Protein AF-A0A953Z2D6-F1 (afdb_monomer_lite)

pLDDT: mean 94.52, std 4.5, range [67.5, 97.75]

Structure (mmCIF, N/CA/C/O backbone):
data_AF-A0A953Z2D6-F1
#
_entry.id   AF-A0A953Z2D6-F1
#
loop_
_atom_site.group_PDB
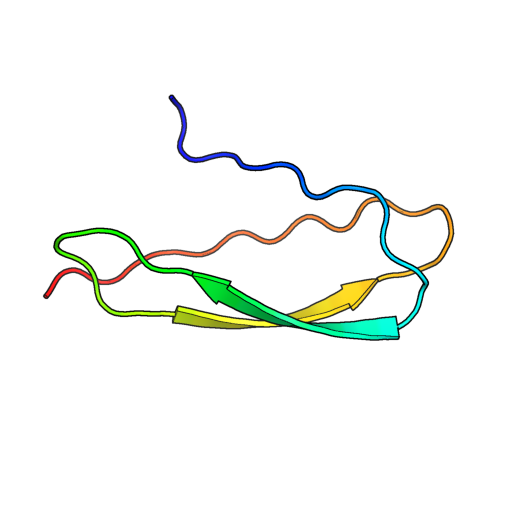_atom_site.id
_atom_site.type_symbol
_atom_site.label_atom_id
_atom_site.label_alt_id
_atom_site.label_comp_id
_atom_site.label_asym_id
_atom_site.label_entity_id
_atom_site.label_seq_id
_atom_site.pdbx_PDB_ins_code
_atom_site.Cartn_x
_atom_site.Cartn_y
_atom_site.Cartn_z
_atom_site.occupancy
_atom_site.B_iso_or_equiv
_atom_site.auth_seq_id
_atom_site.auth_comp_id
_atom_site.auth_asym_id
_atom_site.auth_atom_id
_atom_site.pdbx_PDB_model_num
ATOM 1 N N . SER A 1 1 ? -17.108 4.588 1.530 1.00 67.50 1 SER A N 1
ATOM 2 C CA . SER A 1 1 ? -15.780 4.216 1.007 1.00 67.50 1 SER A CA 1
ATOM 3 C C . SER A 1 1 ? -15.559 2.744 1.300 1.00 67.50 1 SER A C 1
ATOM 5 O O . SER A 1 1 ? -16.013 2.276 2.334 1.00 67.50 1 SER A O 1
ATOM 7 N N . ASP A 1 2 ? -14.926 2.012 0.392 1.00 88.56 2 ASP A N 1
ATOM 8 C CA . ASP A 1 2 ? -14.646 0.568 0.494 1.00 88.56 2 ASP A CA 1
ATOM 9 C C . ASP A 1 2 ? -13.285 0.260 1.153 1.00 88.56 2 ASP A C 1
ATOM 11 O O . ASP A 1 2 ? -12.855 -0.888 1.198 1.00 88.56 2 ASP A O 1
ATOM 15 N N . GLY A 1 3 ? -12.602 1.289 1.668 1.00 90.19 3 GLY A N 1
ATOM 16 C CA . GLY A 1 3 ? -11.273 1.174 2.272 1.00 90.19 3 GLY A CA 1
ATOM 17 C C . GLY A 1 3 ? -10.123 1.151 1.260 1.00 90.19 3 GLY A C 1
ATOM 18 O O . GLY A 1 3 ? -8.975 0.997 1.673 1.00 90.19 3 GLY A O 1
ATOM 19 N N . SER A 1 4 ? -10.400 1.317 -0.040 1.00 92.88 4 SER A N 1
ATOM 20 C CA . SER A 1 4 ? -9.367 1.367 -1.074 1.00 92.88 4 SER A CA 1
ATOM 21 C C . SER A 1 4 ? -8.667 2.731 -1.139 1.00 92.88 4 SER A C 1
ATOM 23 O O . SER A 1 4 ? -9.272 3.787 -0.940 1.00 92.88 4 SER A O 1
ATOM 25 N N . PHE A 1 5 ? -7.365 2.698 -1.432 1.00 91.38 5 PHE A N 1
ATOM 26 C CA . PHE A 1 5 ? -6.539 3.879 -1.671 1.00 91.38 5 PHE A CA 1
ATOM 27 C C . PHE A 1 5 ? -5.647 3.637 -2.885 1.00 91.38 5 PHE A C 1
ATOM 29 O O . PHE A 1 5 ? -5.080 2.555 -3.042 1.00 91.38 5 PHE A O 1
ATOM 36 N N . GLU A 1 6 ? -5.480 4.663 -3.714 1.00 93.81 6 GLU A N 1
ATOM 37 C CA . GLU A 1 6 ? -4.517 4.650 -4.811 1.00 93.81 6 GLU A CA 1
ATOM 38 C C . GLU A 1 6 ? -3.388 5.637 -4.528 1.00 93.81 6 GLU A C 1
ATOM 40 O O . GLU A 1 6 ? -3.612 6.811 -4.226 1.00 93.81 6 GLU A O 1
ATOM 45 N N . LEU A 1 7 ? -2.154 5.149 -4.628 1.00 91.50 7 LEU A N 1
ATOM 46 C CA . LEU A 1 7 ? -0.967 5.990 -4.572 1.00 91.50 7 LEU A CA 1
ATOM 47 C C . LEU A 1 7 ? -0.647 6.512 -5.973 1.00 91.50 7 LEU A C 1
ATOM 49 O O . LEU A 1 7 ? -0.880 5.835 -6.976 1.00 91.50 7 LEU A O 1
ATOM 53 N N . LYS A 1 8 ? -0.049 7.706 -6.041 1.00 93.19 8 LYS A N 1
ATOM 54 C CA . LYS A 1 8 ? 0.560 8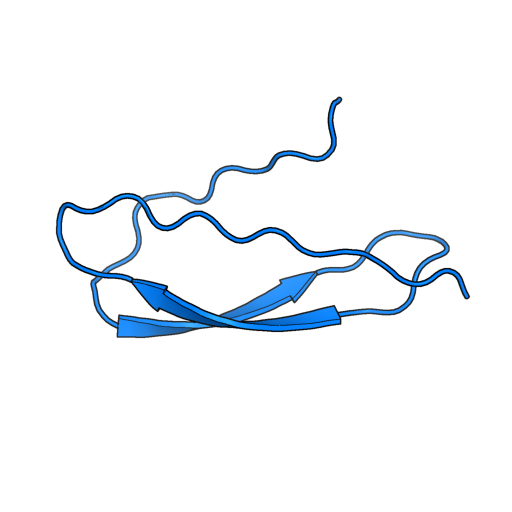.187 -7.287 1.00 93.19 8 LYS A CA 1
ATOM 55 C C . LYS A 1 8 ? 1.625 7.187 -7.766 1.00 93.19 8 LYS A C 1
ATOM 57 O O . LYS A 1 8 ? 2.218 6.503 -6.929 1.00 93.19 8 LYS A O 1
ATOM 62 N N . PRO A 1 9 ? 1.909 7.126 -9.080 1.00 92.69 9 PRO A N 1
ATOM 63 C CA . PRO A 1 9 ? 2.943 6.248 -9.610 1.00 92.69 9 PRO A CA 1
ATOM 64 C C . PRO A 1 9 ? 4.273 6.436 -8.875 1.00 92.69 9 PRO A C 1
ATOM 66 O O . PRO A 1 9 ? 4.789 7.550 -8.780 1.00 92.69 9 PRO A O 1
ATOM 69 N N . LEU A 1 10 ? 4.813 5.335 -8.358 1.00 94.00 10 LEU A N 1
ATOM 70 C CA . LEU A 1 10 ? 6.123 5.288 -7.720 1.00 94.00 10 LEU A CA 1
ATOM 71 C C . LEU A 1 10 ? 7.159 4.775 -8.721 1.00 94.00 10 LEU A C 1
ATOM 73 O O . LEU A 1 10 ? 6.841 3.998 -9.626 1.00 94.00 10 LEU A O 1
ATOM 77 N N . ALA A 1 11 ? 8.410 5.206 -8.555 1.00 96.56 11 ALA A N 1
ATOM 78 C CA . ALA A 1 11 ? 9.524 4.589 -9.261 1.00 96.56 11 ALA A CA 1
ATOM 79 C C . ALA A 1 11 ? 9.633 3.102 -8.880 1.00 96.56 11 ALA A C 1
ATOM 81 O O . ALA A 1 11 ? 9.160 2.675 -7.827 1.00 96.56 11 ALA A O 1
ATOM 82 N N . ALA A 1 12 ? 10.256 2.300 -9.744 1.00 97.06 12 ALA A N 1
ATOM 83 C CA . ALA A 1 12 ? 10.500 0.903 -9.412 1.00 97.06 12 ALA A CA 1
ATOM 84 C C . ALA A 1 12 ? 11.481 0.801 -8.234 1.00 97.06 12 ALA A C 1
ATOM 86 O O . ALA A 1 12 ? 12.492 1.504 -8.208 1.00 97.06 12 ALA A O 1
ATOM 87 N N . GLY A 1 13 ? 11.187 -0.075 -7.276 1.00 97.69 13 GLY A N 1
ATOM 88 C CA . GLY A 1 13 ? 11.969 -0.208 -6.050 1.00 97.69 13 GLY A CA 1
ATOM 89 C C . GLY A 1 13 ? 11.231 -0.965 -4.951 1.00 97.69 13 GLY A C 1
ATOM 90 O O . GLY A 1 13 ? 10.079 -1.363 -5.121 1.00 97.69 13 GLY A O 1
ATOM 91 N N . SER A 1 14 ? 11.904 -1.163 -3.820 1.00 97.75 14 SER A N 1
ATOM 92 C CA . SER A 1 14 ? 11.319 -1.776 -2.625 1.00 97.75 14 SER A CA 1
ATOM 93 C C . SER A 1 14 ? 10.897 -0.703 -1.632 1.00 97.75 14 SER A C 1
ATOM 95 O O . SER A 1 14 ? 11.656 0.221 -1.341 1.00 97.75 14 SER A O 1
ATOM 97 N N . TYR A 1 15 ? 9.689 -0.845 -1.101 1.00 97.06 15 TYR A N 1
ATOM 98 C CA . TYR A 1 15 ? 9.048 0.125 -0.227 1.00 97.06 15 TYR A CA 1
ATOM 99 C C . TYR A 1 15 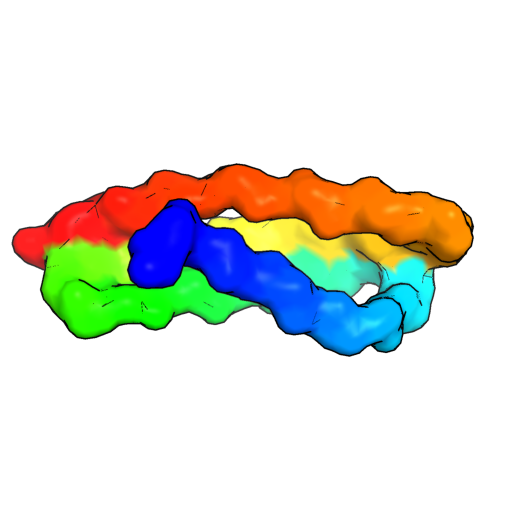? 8.471 -0.552 1.009 1.00 97.06 15 TYR A C 1
ATOM 101 O O . TYR A 1 15 ? 8.151 -1.742 1.005 1.00 97.06 15 TYR A O 1
ATOM 109 N N . ARG A 1 16 ? 8.288 0.257 2.053 1.00 97.25 16 ARG A N 1
ATOM 110 C CA . ARG A 1 16 ? 7.524 -0.102 3.242 1.00 97.25 16 ARG A CA 1
ATOM 111 C C . ARG A 1 16 ? 6.334 0.839 3.372 1.00 97.25 16 ARG A C 1
ATOM 113 O O . ARG A 1 16 ? 6.530 2.051 3.462 1.00 97.25 16 ARG A O 1
ATOM 120 N N . ALA A 1 17 ? 5.119 0.299 3.382 1.00 95.31 17 ALA A N 1
ATOM 121 C CA . ALA A 1 17 ? 3.916 1.062 3.704 1.00 95.31 17 ALA A CA 1
ATOM 122 C C . ALA A 1 17 ? 3.574 0.896 5.182 1.00 95.31 17 ALA A C 1
ATOM 124 O O . ALA A 1 17 ? 3.635 -0.207 5.720 1.00 95.31 17 ALA A O 1
ATOM 125 N N . ARG A 1 18 ? 3.179 2.005 5.809 1.00 96.69 18 ARG A N 1
ATOM 126 C CA . ARG A 1 18 ? 2.635 2.058 7.164 1.00 96.69 18 ARG A CA 1
ATOM 127 C C . ARG A 1 18 ? 1.184 2.510 7.068 1.00 96.69 18 ARG A C 1
ATOM 129 O O . ARG A 1 18 ? 0.925 3.610 6.585 1.00 96.69 18 ARG A O 1
ATOM 136 N N . VAL A 1 19 ? 0.255 1.670 7.509 1.00 95.94 19 VAL A N 1
ATOM 137 C CA . VAL A 1 19 ? -1.186 1.932 7.415 1.00 95.94 19 VAL A CA 1
ATOM 138 C C . VAL A 1 19 ? -1.776 2.014 8.812 1.00 95.94 19 VAL A C 1
ATOM 140 O O . VAL A 1 19 ? -1.577 1.125 9.637 1.00 95.94 19 VAL A O 1
ATOM 143 N N . SER A 1 20 ? -2.488 3.105 9.077 1.00 95.75 20 SER A N 1
ATOM 144 C CA . SER A 1 20 ? -3.104 3.388 10.370 1.00 95.75 20 SER A CA 1
ATOM 145 C C . SER A 1 20 ? -4.514 3.926 10.187 1.00 95.75 20 SER A C 1
ATOM 147 O O . SER A 1 20 ? -4.746 4.768 9.319 1.00 95.75 20 SER A O 1
ATOM 149 N N . ALA A 1 21 ? -5.419 3.504 11.063 1.00 94.94 21 ALA A N 1
ATOM 150 C CA . ALA A 1 21 ? -6.762 4.051 11.183 1.00 94.94 21 ALA A CA 1
ATOM 151 C C . ALA A 1 21 ? -7.123 4.200 12.667 1.00 94.94 21 ALA A C 1
ATOM 153 O O . ALA A 1 21 ? -6.655 3.433 13.510 1.00 94.94 21 ALA A O 1
ATOM 154 N N . THR A 1 22 ? -7.952 5.189 13.000 1.00 96.56 22 THR A N 1
ATOM 155 C CA . THR A 1 22 ? -8.458 5.370 14.368 1.00 96.56 22 THR A CA 1
ATOM 156 C C . THR A 1 22 ? -9.169 4.100 14.839 1.00 96.56 22 THR A C 1
ATOM 158 O O . THR A 1 22 ? -10.015 3.574 14.123 1.00 96.56 22 THR A O 1
ATOM 161 N N . GLY A 1 23 ? -8.828 3.614 16.037 1.00 96.94 23 GLY A N 1
ATOM 162 C CA . GLY A 1 23 ? -9.372 2.366 16.594 1.00 96.94 23 GLY A CA 1
ATOM 163 C C . GLY A 1 23 ? -8.638 1.086 16.175 1.00 96.94 23 GLY A C 1
ATOM 164 O O . GLY A 1 23 ? -8.998 0.014 16.647 1.00 96.94 23 GLY A O 1
ATOM 165 N N . PHE A 1 24 ? -7.591 1.184 15.348 1.00 97.62 24 PHE A N 1
ATOM 166 C CA . PHE A 1 24 ? -6.802 0.037 14.890 1.00 97.62 24 PHE A CA 1
ATOM 167 C C . PHE A 1 24 ? -5.311 0.201 15.179 1.00 97.62 24 PHE A C 1
ATOM 169 O O . PHE A 1 24 ? -4.775 1.314 15.214 1.00 97.62 24 PHE A O 1
ATOM 176 N N . GLU A 1 25 ? -4.629 -0.926 15.342 1.00 97.62 25 GLU A N 1
ATOM 177 C CA . GLU A 1 25 ? -3.178 -0.993 15.379 1.00 97.62 25 GLU A CA 1
ATOM 178 C C . GLU A 1 25 ? -2.567 -0.650 14.020 1.00 97.62 25 GLU A C 1
ATOM 180 O O . GLU A 1 25 ? -3.098 -0.984 12.957 1.00 97.62 25 GLU A O 1
ATOM 185 N N . THR A 1 26 ? -1.413 0.017 14.059 1.00 97.38 26 THR A N 1
ATOM 186 C CA . THR A 1 26 ? -0.658 0.323 12.840 1.00 97.38 26 THR A CA 1
ATOM 187 C C . THR A 1 26 ? -0.092 -0.965 12.252 1.00 97.38 26 THR A C 1
ATOM 189 O O . THR A 1 26 ? 0.595 -1.704 12.949 1.00 97.38 26 THR A O 1
ATOM 192 N N . GLN A 1 27 ? -0.302 -1.180 10.955 1.00 97.50 27 GLN A N 1
ATOM 193 C CA . GLN A 1 27 ? 0.312 -2.280 10.213 1.00 97.50 27 GLN A CA 1
ATOM 194 C C . GLN A 1 27 ? 1.447 -1.767 9.322 1.00 97.50 27 GLN A C 1
ATOM 196 O O . GLN A 1 27 ? 1.330 -0.701 8.710 1.00 97.50 27 GLN A O 1
ATOM 201 N N . GLU A 1 28 ? 2.534 -2.532 9.231 1.00 97.44 28 GLU A N 1
ATOM 202 C CA . GLU A 1 28 ? 3.630 -2.289 8.290 1.00 97.44 28 GLU A CA 1
ATOM 203 C C . GLU A 1 28 ? 3.732 -3.443 7.291 1.00 97.44 28 GLU A C 1
ATOM 205 O O . GLU A 1 28 ? 3.744 -4.608 7.684 1.00 97.44 28 GLU A O 1
ATOM 210 N N . ILE A 1 29 ? 3.834 -3.121 6.000 1.00 96.44 29 ILE A N 1
ATOM 211 C CA . ILE A 1 29 ? 4.043 -4.109 4.938 1.00 96.44 29 ILE A CA 1
ATOM 212 C C . ILE A 1 29 ? 5.206 -3.706 4.039 1.00 96.44 29 ILE A C 1
ATOM 214 O O . ILE A 1 29 ? 5.388 -2.528 3.727 1.00 96.44 29 ILE A O 1
ATOM 218 N N . ASN A 1 30 ? 5.967 -4.697 3.584 1.00 97.00 30 ASN A N 1
ATOM 219 C CA . ASN A 1 30 ? 7.007 -4.513 2.580 1.00 97.00 30 ASN A CA 1
ATOM 220 C C . ASN A 1 30 ? 6.481 -4.975 1.222 1.00 97.00 30 ASN A C 1
ATOM 222 O O . ASN A 1 30 ? 5.902 -6.054 1.119 1.00 97.00 30 ASN A O 1
ATOM 226 N N . PHE A 1 31 ? 6.700 -4.178 0.181 1.00 96.00 31 PHE A N 1
ATOM 227 C CA . PHE A 1 31 ? 6.309 -4.521 -1.183 1.00 96.00 31 PHE A CA 1
ATOM 228 C C . PHE A 1 31 ? 7.309 -3.959 -2.191 1.00 96.00 31 PHE A C 1
ATOM 230 O O . PHE A 1 31 ? 8.009 -2.981 -1.925 1.00 96.00 31 PHE A O 1
ATOM 237 N N . SER A 1 32 ? 7.364 -4.575 -3.368 1.00 96.56 32 SER A N 1
ATOM 238 C CA . SER A 1 32 ? 8.201 -4.117 -4.473 1.00 96.56 32 SER A CA 1
ATOM 239 C C . SER A 1 32 ? 7.328 -3.596 -5.604 1.00 96.56 32 SER A C 1
ATOM 241 O O . SER A 1 32 ? 6.358 -4.236 -6.000 1.00 96.56 32 SER A O 1
ATOM 243 N N . VAL A 1 33 ? 7.690 -2.429 -6.125 1.00 96.62 33 VAL A N 1
ATOM 244 C CA . VAL A 1 33 ? 7.065 -1.814 -7.293 1.00 96.62 33 VAL A CA 1
ATOM 245 C C . VAL A 1 33 ? 7.908 -2.140 -8.515 1.00 96.62 33 VAL A C 1
ATOM 247 O O . VAL A 1 33 ? 9.104 -1.844 -8.560 1.00 96.62 33 VAL A O 1
ATOM 250 N N . THR A 1 34 ? 7.277 -2.721 -9.530 1.00 95.69 34 THR A N 1
ATOM 251 C CA . THR A 1 34 ? 7.895 -2.977 -10.834 1.00 95.69 34 THR A CA 1
ATOM 252 C C . THR A 1 34 ? 7.458 -1.914 -11.836 1.00 95.69 34 THR A C 1
ATOM 254 O O . THR A 1 34 ? 6.288 -1.534 -11.895 1.00 95.69 34 THR A O 1
ATOM 257 N N . ARG A 1 35 ? 8.398 -1.421 -12.651 1.00 94.62 35 ARG A N 1
ATOM 258 C CA . ARG A 1 35 ? 8.117 -0.392 -13.662 1.00 94.62 35 ARG A CA 1
ATOM 259 C C . ARG A 1 35 ? 7.025 -0.868 -14.624 1.00 94.62 35 ARG A C 1
ATOM 261 O O . ARG A 1 35 ? 7.133 -1.950 -15.188 1.00 94.62 35 ARG A O 1
ATOM 268 N N . GLY A 1 36 ? 6.015 -0.027 -14.846 1.00 93.00 36 GLY A N 1
ATOM 269 C CA . GLY A 1 36 ? 4.929 -0.302 -15.795 1.00 93.00 36 GLY A CA 1
ATOM 270 C C . GLY A 1 36 ? 3.896 -1.322 -15.309 1.00 93.00 36 GLY A C 1
ATOM 271 O O . GLY A 1 36 ? 2.951 -1.600 -16.040 1.00 93.00 36 GLY A O 1
ATOM 272 N N . ALA A 1 37 ? 4.041 -1.852 -14.091 1.00 92.25 37 ALA A N 1
ATOM 273 C CA . ALA A 1 37 ? 3.094 -2.782 -13.495 1.00 92.25 37 ALA A CA 1
ATOM 274 C C . ALA A 1 37 ? 2.312 -2.116 -12.359 1.00 92.25 37 ALA A C 1
ATOM 276 O O . ALA A 1 37 ? 2.844 -1.306 -11.595 1.00 92.25 37 ALA A O 1
ATOM 277 N N . ARG A 1 38 ? 1.042 -2.499 -12.210 1.00 94.25 38 ARG A N 1
ATOM 278 C CA . ARG A 1 38 ? 0.244 -2.130 -11.041 1.00 94.25 38 ARG A CA 1
ATOM 279 C C . ARG A 1 38 ? 0.557 -3.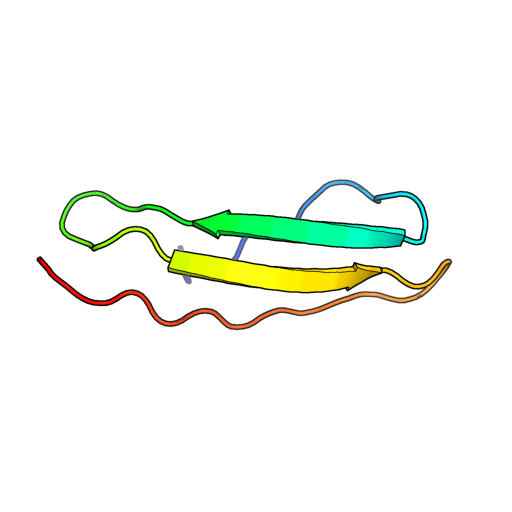087 -9.895 1.00 94.25 38 ARG A C 1
ATOM 281 O O . ARG A 1 38 ? 0.454 -4.298 -10.055 1.00 94.25 38 ARG A O 1
ATOM 288 N N . THR A 1 39 ? 0.905 -2.534 -8.737 1.00 95.50 39 THR A N 1
ATOM 289 C CA . THR A 1 39 ? 1.113 -3.307 -7.506 1.00 95.50 39 THR A CA 1
ATOM 290 C C . THR A 1 39 ? -0.106 -3.141 -6.607 1.00 95.50 39 THR A C 1
ATOM 292 O O . THR A 1 39 ? -0.404 -2.027 -6.187 1.00 95.50 39 THR A O 1
ATOM 295 N N . ASN A 1 40 ? -0.809 -4.237 -6.320 1.00 95.38 40 ASN A N 1
ATOM 296 C CA . ASN A 1 40 ? -1.934 -4.251 -5.384 1.00 95.38 40 ASN A CA 1
ATOM 297 C C . ASN A 1 40 ? -1.476 -4.876 -4.064 1.00 95.38 40 ASN A C 1
ATOM 299 O O . ASN A 1 40 ? -0.803 -5.905 -4.078 1.00 95.38 40 ASN A O 1
ATOM 303 N N . GLN A 1 41 ? -1.836 -4.261 -2.939 1.00 94.88 41 GLN A N 1
ATOM 304 C CA . GLN A 1 41 ? -1.563 -4.776 -1.599 1.00 94.88 41 GLN A CA 1
ATOM 305 C C . GLN A 1 41 ? -2.867 -4.790 -0.806 1.00 94.88 41 GLN A C 1
ATOM 307 O O . GLN A 1 41 ? -3.578 -3.787 -0.772 1.00 94.88 41 GLN A O 1
ATOM 312 N N . VAL 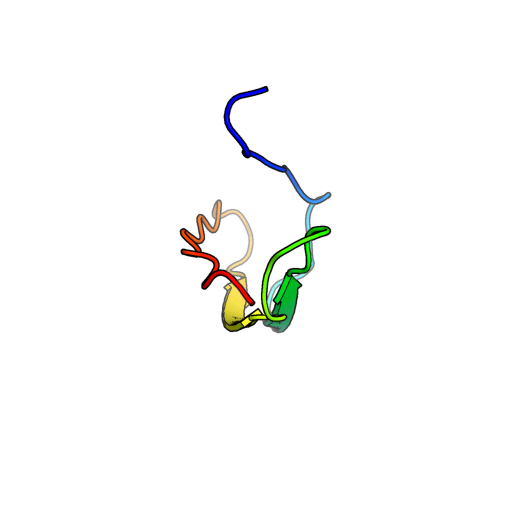A 1 42 ? -3.177 -5.928 -0.188 1.00 94.50 42 VAL A N 1
ATOM 313 C CA . VAL A 1 42 ? -4.326 -6.077 0.712 1.00 94.50 42 VAL A CA 1
ATOM 314 C C . VAL A 1 42 ? -3.792 -6.127 2.133 1.00 94.50 42 VAL A C 1
ATOM 316 O O . VAL A 1 42 ? -2.872 -6.890 2.422 1.00 94.50 42 VAL A O 1
ATOM 319 N N . ILE A 1 43 ? -4.348 -5.290 3.005 1.00 94.00 43 ILE A N 1
ATOM 320 C CA . ILE A 1 43 ? -3.888 -5.130 4.383 1.00 94.00 43 ILE A CA 1
ATOM 321 C C . ILE A 1 43 ? -5.102 -5.238 5.293 1.00 94.00 43 ILE A C 1
ATOM 323 O O . ILE A 1 43 ? -6.058 -4.476 5.150 1.00 94.00 43 ILE A O 1
ATOM 327 N N . THR A 1 44 ? -5.042 -6.165 6.242 1.00 95.31 44 THR A N 1
ATOM 328 C CA . THR A 1 44 ? -6.058 -6.315 7.284 1.00 95.31 44 THR A CA 1
ATOM 329 C C . THR A 1 44 ? -5.587 -5.586 8.532 1.00 95.31 44 THR A C 1
ATOM 331 O O . THR A 1 44 ? -4.515 -5.882 9.056 1.00 95.31 44 THR A O 1
ATOM 334 N N . LEU A 1 45 ? -6.377 -4.625 9.009 1.00 95.25 45 LEU A N 1
ATOM 335 C CA . LEU A 1 45 ? -6.096 -3.927 10.260 1.00 95.25 45 LEU A CA 1
ATOM 336 C C . LEU A 1 45 ? -6.618 -4.730 11.453 1.00 95.25 45 LEU A C 1
ATOM 338 O O . LEU A 1 4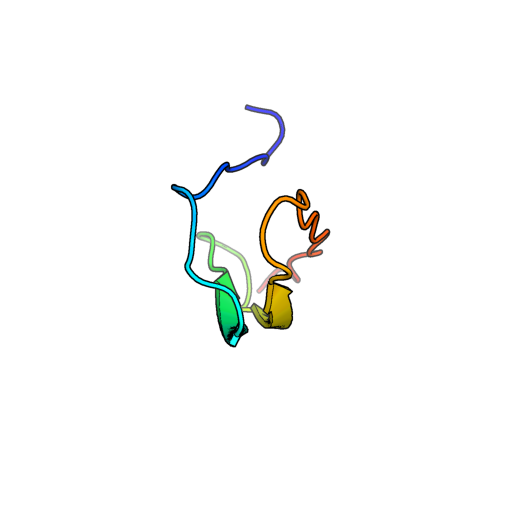5 ? -7.692 -5.326 11.393 1.00 95.25 45 LEU A O 1
ATOM 342 N N . VAL A 1 46 ? -5.865 -4.703 12.549 1.00 95.94 46 VAL A N 1
ATOM 343 C CA . VAL A 1 46 ? -6.238 -5.338 13.819 1.00 95.94 46 VAL A CA 1
ATOM 344 C C . VAL A 1 46 ? -6.781 -4.261 14.753 1.00 95.94 46 VAL A C 1
ATOM 346 O O . VAL A 1 46 ? -6.175 -3.197 14.863 1.00 95.94 46 VAL A O 1
ATOM 349 N N . ALA A 1 47 ? -7.941 -4.494 15.368 1.00 94.69 47 ALA A N 1
ATOM 350 C CA . ALA A 1 47 ? -8.528 -3.553 16.322 1.00 94.69 47 ALA A CA 1
ATOM 351 C C . ALA A 1 47 ? -7.647 -3.416 17.575 1.00 94.69 47 ALA A C 1
ATOM 353 O O . ALA A 1 47 ? -6.955 -4.367 17.944 1.00 94.69 47 ALA A O 1
ATOM 354 N N . LYS A 1 48 ? -7.672 -2.233 18.193 1.00 90.50 48 LYS A N 1
ATOM 355 C CA . LYS A 1 48 ? -7.052 -1.998 19.506 1.00 90.50 48 LYS A CA 1
ATOM 356 C C . LYS A 1 48 ? -7.873 -2.595 20.642 1.00 90.50 48 LYS A C 1
ATOM 358 O O . LYS A 1 48 ? -9.114 -2.652 20.485 1.00 90.50 48 LYS A O 1
#

Secondary structure (DSSP, 8-state):
--S---PPPPPSEEEEEEE--TTB--EEEEEEEPTT-PPP---PPPB-

Radius of gyration: 12.18 Å; chains: 1; bounding box: 28×14×35 Å

Sequence (48 aa):
SDGSFELKPLAAGSYRARVSATGFETQEINFSVTRGARTNQVITLVAK

Foldseek 3Di:
DPPDDDDDDDDWAKDKDWDDDPQWDIDIDIDTDDPPDDDDDDDDTHGD